Protein AF-A0A257ZIA5-F1 (afdb_monomer_lite)

Foldseek 3Di:
DDPVVVVVVVVVQVVVQVVPVPPPDGGDDDAQQRVLVVQCVPVVRVVVSVVCCVVPNRD

Secondary structure (DSSP, 8-state):
--HHHHHHHHHHHHHHHHHTBTBS-------HHHHHHHHTTSGGGHHHHHHHHHHHTT-

pLDDT: mean 86.15, std 9.84, range [62.38, 96.94]

Structure (mmCIF, N/CA/C/O backbone):
data_AF-A0A257ZIA5-F1
#
_entry.id   AF-A0A257ZIA5-F1
#
loop_
_atom_site.group_PDB
_atom_site.id
_atom_site.type_symbol
_atom_site.label_atom_id
_atom_site.label_alt_id
_atom_site.label_comp_id
_atom_site.label_asym_id
_atom_site.label_entity_id
_atom_site.label_seq_id
_atom_site.pdbx_PDB_ins_code
_atom_site.Cartn_x
_atom_site.Cartn_y
_atom_site.Cartn_z
_atom_site.occupancy
_atom_site.B_iso_or_equiv
_atom_site.auth_seq_id
_atom_site.auth_comp_id
_atom_site.auth_asym_id
_atom_site.auth_atom_id
_atom_site.pdbx_PDB_model_num
ATOM 1 N N . MET A 1 1 ? 14.337 -5.009 8.917 1.00 66.62 1 MET A N 1
ATOM 2 C CA . MET A 1 1 ? 12.901 -5.032 9.270 1.00 66.62 1 MET A CA 1
ATOM 3 C C . MET A 1 1 ? 12.768 -5.615 10.668 1.00 66.62 1 MET A C 1
ATOM 5 O O . MET A 1 1 ? 13.239 -6.726 10.868 1.00 66.62 1 MET A O 1
ATOM 9 N N . ASP A 1 2 ? 12.211 -4.875 11.631 1.00 87.19 2 ASP A N 1
ATOM 10 C CA . ASP A 1 2 ? 11.982 -5.367 13.001 1.00 87.19 2 ASP A CA 1
ATOM 11 C C . ASP A 1 2 ? 10.546 -5.922 13.135 1.00 87.19 2 ASP A C 1
ATOM 13 O O . ASP A 1 2 ? 9.586 -5.154 13.006 1.00 87.19 2 ASP A O 1
ATOM 17 N N . PRO A 1 3 ? 10.366 -7.229 13.415 1.00 86.56 3 PRO A N 1
ATOM 18 C CA . PRO A 1 3 ? 9.046 -7.833 13.590 1.00 86.56 3 PRO A CA 1
ATOM 19 C C . PRO A 1 3 ? 8.193 -7.175 14.684 1.00 86.56 3 PRO A C 1
ATOM 21 O O . PRO A 1 3 ? 6.969 -7.105 14.546 1.00 86.56 3 PRO A O 1
ATOM 24 N N . LYS A 1 4 ? 8.810 -6.664 15.759 1.00 90.75 4 LYS A N 1
ATOM 25 C CA . LYS A 1 4 ? 8.078 -6.011 16.856 1.00 90.75 4 LYS A CA 1
ATOM 26 C C . LYS A 1 4 ? 7.507 -4.669 16.416 1.00 90.75 4 LYS A C 1
ATOM 28 O O . LYS A 1 4 ? 6.336 -4.393 16.680 1.00 90.75 4 LYS A O 1
ATOM 33 N N . ALA A 1 5 ? 8.296 -3.873 15.696 1.00 87.06 5 ALA A N 1
ATOM 34 C CA . ALA A 1 5 ? 7.839 -2.613 15.117 1.00 87.06 5 ALA A CA 1
ATOM 35 C C . ALA A 1 5 ? 6.681 -2.827 14.124 1.00 87.06 5 ALA A C 1
ATOM 37 O O . ALA A 1 5 ? 5.675 -2.123 14.197 1.00 87.06 5 ALA A O 1
ATOM 38 N N . ILE A 1 6 ? 6.766 -3.854 13.267 1.00 85.81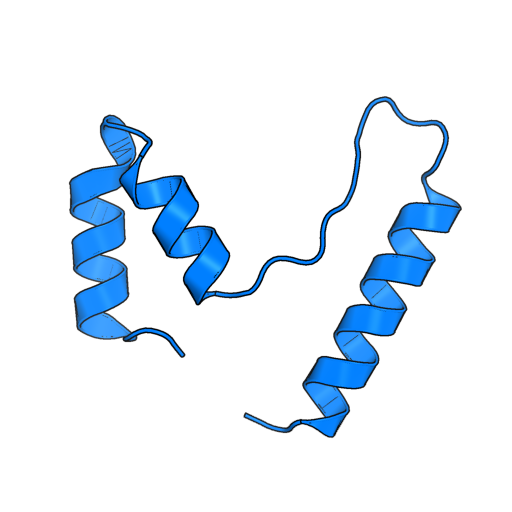 6 ILE A N 1
ATOM 39 C CA . ILE A 1 6 ? 5.693 -4.212 12.320 1.00 85.81 6 ILE A CA 1
ATOM 40 C C . ILE A 1 6 ? 4.410 -4.602 13.064 1.00 85.81 6 ILE A C 1
ATOM 42 O O . ILE A 1 6 ? 3.323 -4.136 12.720 1.00 85.81 6 ILE A O 1
ATOM 46 N N . SER A 1 7 ? 4.521 -5.440 14.098 1.00 88.62 7 SER A N 1
ATOM 47 C CA . SER A 1 7 ? 3.363 -5.853 14.896 1.00 88.62 7 SER A CA 1
ATOM 48 C C . SER A 1 7 ? 2.707 -4.669 15.602 1.00 88.62 7 SER A C 1
ATOM 50 O O . SER A 1 7 ? 1.480 -4.585 15.640 1.00 88.62 7 SER A O 1
ATOM 52 N N . ARG A 1 8 ? 3.505 -3.743 16.143 1.00 90.75 8 ARG A N 1
ATOM 53 C CA . ARG A 1 8 ? 2.996 -2.523 16.772 1.00 90.75 8 ARG A CA 1
ATOM 54 C C . ARG A 1 8 ? 2.242 -1.655 15.763 1.00 90.75 8 ARG A C 1
ATOM 56 O O . ARG A 1 8 ? 1.112 -1.262 16.039 1.00 90.75 8 ARG A O 1
ATOM 63 N N . HIS A 1 9 ? 2.823 -1.424 14.589 1.00 86.94 9 HIS A N 1
ATOM 64 C CA . HIS A 1 9 ? 2.203 -0.604 13.551 1.00 86.94 9 HIS A CA 1
ATOM 65 C C . HIS A 1 9 ? 0.854 -1.173 13.078 1.00 86.94 9 HIS A C 1
ATOM 67 O O . HIS A 1 9 ? -0.125 -0.442 12.939 1.00 86.94 9 HIS A O 1
ATOM 73 N N . ARG A 1 10 ? 0.752 -2.498 12.910 1.00 87.62 10 ARG A N 1
ATOM 74 C CA . ARG A 1 10 ? -0.522 -3.158 12.566 1.00 87.62 10 ARG A CA 1
ATOM 75 C C . ARG A 1 10 ? -1.609 -2.915 13.616 1.00 87.62 10 ARG A C 1
ATOM 77 O O . ARG A 1 10 ? -2.763 -2.680 13.259 1.00 87.62 10 ARG A O 1
ATOM 84 N N . THR A 1 11 ? -1.247 -2.936 14.899 1.00 90.31 11 THR A N 1
ATOM 85 C CA . THR A 1 11 ? -2.169 -2.617 15.998 1.00 90.31 11 THR A CA 1
ATOM 86 C C . THR A 1 11 ? -2.620 -1.157 15.957 1.00 90.31 11 THR A C 1
ATOM 88 O O . THR A 1 11 ? -3.802 -0.886 16.164 1.00 90.31 11 THR A O 1
ATOM 91 N N . GLU A 1 12 ? -1.712 -0.226 15.651 1.00 88.56 12 GLU A N 1
ATOM 92 C CA . GLU A 1 12 ? -2.023 1.203 15.501 1.00 88.56 1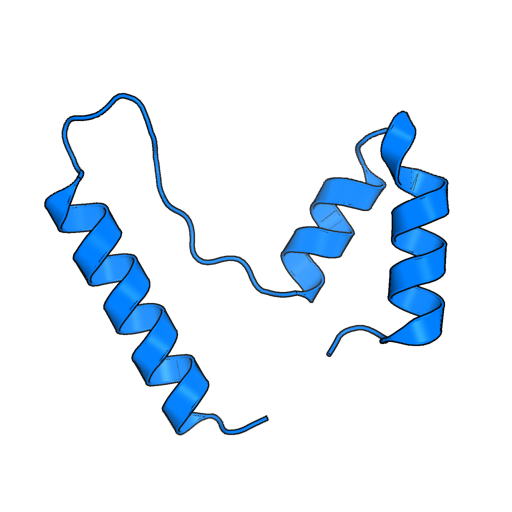2 GLU A CA 1
ATOM 93 C C . GLU A 1 12 ? -3.015 1.439 14.350 1.00 88.56 12 GLU A C 1
ATOM 95 O O . GLU A 1 12 ? -4.035 2.096 14.556 1.00 88.56 12 GLU A O 1
ATOM 100 N N . VAL A 1 13 ? -2.797 0.819 13.182 1.00 87.38 13 VAL A N 1
ATOM 101 C CA . VA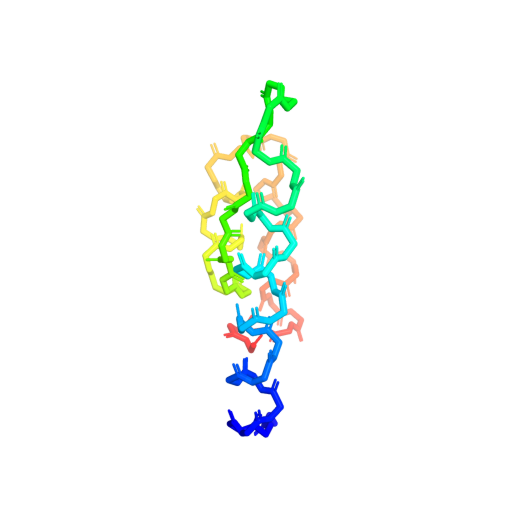L A 1 13 ? -3.726 0.885 12.035 1.00 87.38 13 VAL A CA 1
ATOM 102 C C . VAL A 1 13 ? -5.106 0.340 12.402 1.00 87.38 13 VAL A C 1
ATOM 104 O O . VAL A 1 13 ? -6.115 0.972 12.099 1.00 87.38 13 VAL A O 1
ATOM 107 N N . ALA A 1 14 ? -5.177 -0.797 13.100 1.00 86.25 14 ALA A N 1
ATOM 108 C CA . ALA A 1 14 ? -6.453 -1.361 13.543 1.00 86.25 14 ALA A CA 1
ATOM 109 C C . ALA A 1 14 ? -7.168 -0.464 14.570 1.00 86.25 14 ALA A C 1
ATOM 111 O O . ALA A 1 14 ? -8.396 -0.376 14.571 1.00 86.25 14 ALA A O 1
ATOM 112 N N . GLY A 1 15 ? -6.413 0.198 15.452 1.00 86.81 15 GLY A N 1
ATOM 113 C CA . GLY A 1 15 ? -6.940 1.189 16.389 1.00 86.81 15 GLY A CA 1
ATOM 114 C C . GLY A 1 15 ? -7.527 2.397 15.668 1.00 86.81 15 GLY A C 1
ATOM 115 O O . GLY A 1 15 ? -8.675 2.759 15.923 1.00 86.81 15 GLY A O 1
ATOM 116 N N . PHE A 1 16 ? -6.776 2.956 14.720 1.00 84.44 16 PHE A N 1
ATOM 117 C CA . PHE A 1 16 ? -7.211 4.082 13.903 1.00 84.44 16 PHE A CA 1
ATOM 118 C C . PHE A 1 16 ? -8.461 3.743 13.086 1.00 84.44 16 PHE A C 1
ATOM 120 O O . PHE A 1 16 ? -9.453 4.457 13.168 1.00 84.44 16 PHE A O 1
ATOM 127 N N . ALA A 1 17 ? -8.466 2.595 12.401 1.00 83.75 17 ALA A N 1
ATOM 128 C CA . ALA A 1 17 ? -9.604 2.114 11.618 1.00 83.75 17 ALA A CA 1
ATOM 129 C C . ALA A 1 17 ? -10.900 2.007 12.442 1.00 83.75 17 ALA A C 1
ATOM 131 O O . ALA A 1 17 ? -11.983 2.287 11.938 1.00 83.75 17 ALA A O 1
ATOM 132 N N . ARG A 1 18 ? -10.804 1.610 13.720 1.00 83.12 18 ARG A N 1
ATOM 133 C CA . ARG A 1 18 ? -11.959 1.592 14.632 1.00 83.12 18 ARG A CA 1
ATOM 134 C C . ARG A 1 18 ? -12.417 2.994 15.022 1.00 83.12 18 ARG A C 1
ATOM 136 O O . ARG A 1 18 ? -13.618 3.206 15.125 1.00 83.12 18 ARG A O 1
ATOM 143 N N . ALA A 1 19 ? -11.483 3.914 15.257 1.00 82.38 19 ALA A N 1
ATOM 144 C CA . ALA A 1 19 ? -11.789 5.283 15.670 1.00 82.38 19 ALA A CA 1
ATOM 145 C C . ALA A 1 19 ? -12.493 6.092 14.568 1.00 82.38 19 ALA A C 1
ATOM 147 O O . ALA A 1 19 ? -13.330 6.930 14.876 1.00 82.38 19 ALA A O 1
ATOM 148 N N . VAL A 1 20 ? -12.190 5.802 13.301 1.00 80.06 20 VAL A N 1
ATOM 149 C CA . VAL A 1 20 ? -12.778 6.470 12.123 1.00 80.06 20 VAL A CA 1
ATOM 150 C C . VAL A 1 20 ? -13.965 5.710 11.518 1.00 80.06 20 VAL A C 1
ATOM 152 O O . VAL A 1 20 ? -14.449 6.055 10.444 1.00 80.06 20 VAL A O 1
ATOM 155 N N . LYS A 1 21 ? -14.443 4.648 12.184 1.00 63.94 21 LYS A N 1
ATOM 156 C CA . LYS A 1 21 ? -15.557 3.822 11.703 1.00 63.94 21 LYS A CA 1
ATOM 157 C C . LYS A 1 21 ? -16.859 4.635 11.740 1.00 63.94 21 LYS A C 1
ATOM 159 O O . LYS A 1 21 ? -17.534 4.679 12.764 1.00 63.94 21 LYS A O 1
ATOM 164 N N . GLY A 1 22 ? -17.189 5.266 10.617 1.00 62.69 22 GLY A N 1
ATOM 165 C CA . GLY A 1 22 ? -18.315 6.192 10.457 1.00 62.69 22 GLY A CA 1
ATOM 166 C C . GLY A 1 22 ? -18.142 7.125 9.256 1.00 62.69 22 GLY A C 1
ATOM 167 O O . GLY A 1 22 ? -19.138 7.533 8.670 1.00 62.69 22 GLY A O 1
ATOM 168 N N . ASP A 1 23 ? -16.898 7.380 8.849 1.00 62.38 23 ASP A N 1
ATOM 169 C CA . ASP A 1 23 ? -16.584 7.975 7.551 1.00 62.38 23 ASP A CA 1
ATOM 170 C C . ASP A 1 23 ? -16.679 6.885 6.466 1.00 62.38 23 ASP A C 1
ATOM 172 O O . ASP A 1 23 ? -16.359 5.725 6.737 1.00 62.38 23 ASP A O 1
ATOM 176 N N . ASP A 1 24 ? -17.092 7.219 5.239 1.00 69.62 24 ASP A N 1
ATOM 177 C CA . ASP A 1 24 ? -17.276 6.298 4.089 1.00 69.62 24 ASP A CA 1
ATOM 178 C C . ASP A 1 24 ? -15.973 5.606 3.593 1.00 69.62 24 ASP A C 1
ATOM 180 O O . ASP A 1 24 ? -15.851 5.188 2.440 1.00 69.62 24 ASP A O 1
ATOM 184 N N . VAL A 1 25 ? -14.954 5.481 4.448 1.00 66.25 25 VAL A N 1
ATOM 185 C CA . VAL A 1 25 ? -13.617 4.983 4.129 1.00 66.25 25 VAL A CA 1
ATOM 186 C C . VAL A 1 25 ? -13.258 3.797 5.024 1.00 66.25 25 VAL A C 1
ATOM 188 O O . VAL A 1 25 ? -13.327 3.853 6.249 1.00 66.25 25 VAL A O 1
ATOM 191 N N . THR A 1 26 ? -12.814 2.704 4.401 1.00 71.06 26 THR A N 1
ATOM 192 C CA . THR A 1 26 ? -12.293 1.522 5.103 1.00 71.06 26 THR A CA 1
ATOM 193 C C . THR A 1 26 ? -10.768 1.524 5.084 1.00 71.06 26 THR A C 1
ATOM 195 O O . THR A 1 26 ? -10.155 1.626 4.023 1.00 71.06 26 THR A O 1
ATOM 198 N N . PHE A 1 27 ? -10.150 1.341 6.251 1.00 76.06 27 PHE A N 1
ATOM 199 C CA . PHE A 1 27 ? -8.702 1.184 6.378 1.00 76.06 27 PHE A CA 1
ATOM 200 C C . PHE A 1 27 ? -8.328 -0.299 6.410 1.00 76.06 27 PHE A C 1
ATOM 202 O O . PHE A 1 27 ? -8.836 -1.061 7.233 1.00 76.06 27 PHE A O 1
ATOM 209 N N . VAL A 1 28 ? -7.416 -0.701 5.524 1.00 76.00 28 VAL A N 1
ATOM 210 C CA . VAL A 1 28 ? -6.912 -2.076 5.418 1.00 76.00 28 VAL A CA 1
ATOM 211 C C . VAL A 1 28 ? -5.403 -2.063 5.630 1.00 76.00 28 VAL A C 1
ATOM 213 O O . VAL A 1 28 ? -4.694 -1.251 5.039 1.00 76.00 28 VAL A O 1
ATOM 216 N N . ALA A 1 29 ? -4.902 -2.967 6.471 1.00 79.31 29 ALA A N 1
ATOM 217 C CA . ALA A 1 29 ? -3.466 -3.153 6.631 1.00 79.31 29 ALA A CA 1
ATOM 218 C C . ALA A 1 29 ? -2.893 -3.802 5.360 1.00 79.31 29 ALA A C 1
ATOM 220 O O . ALA A 1 29 ? -3.167 -4.970 5.090 1.00 79.31 29 ALA A O 1
ATOM 221 N N . LEU A 1 30 ? -2.104 -3.049 4.592 1.00 85.62 30 LEU A N 1
ATOM 222 C CA . LEU A 1 30 ? -1.418 -3.529 3.392 1.00 85.62 30 LEU A CA 1
ATOM 223 C C . LEU A 1 30 ? 0.070 -3.715 3.664 1.00 85.62 30 LEU A C 1
ATOM 225 O O . LEU A 1 30 ? 0.706 -2.869 4.294 1.00 85.62 30 LEU A O 1
ATOM 229 N N . THR A 1 31 ? 0.636 -4.817 3.175 1.00 87.38 31 THR A N 1
ATOM 230 C CA . THR A 1 31 ? 2.091 -4.951 3.083 1.00 87.38 31 THR A CA 1
ATOM 231 C C . THR A 1 31 ? 2.617 -4.249 1.833 1.00 87.38 31 THR A C 1
ATOM 233 O O . THR A 1 31 ? 1.867 -3.947 0.903 1.00 87.38 31 THR A O 1
ATOM 236 N N . TRP A 1 32 ? 3.929 -4.021 1.784 1.00 89.56 32 TRP A N 1
ATOM 237 C CA . TRP A 1 32 ? 4.587 -3.508 0.585 1.00 89.56 32 TRP A CA 1
ATOM 238 C C . TRP A 1 32 ? 4.353 -4.404 -0.639 1.00 89.56 32 TRP A C 1
ATOM 240 O O . TRP A 1 32 ? 4.024 -3.923 -1.723 1.00 89.56 32 TRP A O 1
ATOM 250 N N . ALA A 1 33 ? 4.436 -5.723 -0.452 1.00 90.94 33 ALA A N 1
ATOM 251 C CA . ALA A 1 33 ? 4.152 -6.688 -1.506 1.00 90.94 33 ALA A CA 1
ATOM 252 C C . ALA A 1 33 ? 2.700 -6.587 -2.006 1.00 90.94 33 ALA A C 1
ATOM 254 O O . ALA A 1 33 ? 2.479 -6.603 -3.219 1.00 90.94 33 ALA A O 1
ATOM 255 N N . ASP A 1 34 ? 1.731 -6.428 -1.096 1.00 92.12 34 ASP A N 1
ATOM 256 C CA . ASP A 1 34 ? 0.317 -6.254 -1.458 1.00 92.12 34 ASP A CA 1
ATOM 257 C C . ASP A 1 34 ? 0.100 -4.967 -2.256 1.00 92.12 34 ASP A C 1
ATOM 259 O O . ASP A 1 34 ? -0.586 -4.986 -3.277 1.00 92.12 34 ASP A O 1
ATOM 263 N N . LEU A 1 35 ? 0.725 -3.863 -1.832 1.00 92.06 35 LEU A N 1
ATOM 264 C CA . LEU A 1 35 ? 0.646 -2.578 -2.526 1.00 92.06 35 LEU A CA 1
ATOM 265 C C . LEU A 1 35 ? 1.159 -2.695 -3.965 1.00 92.06 35 LEU A C 1
ATOM 267 O O . LEU A 1 35 ? 0.456 -2.329 -4.908 1.00 92.06 35 LEU A O 1
ATOM 271 N N . LEU A 1 36 ? 2.350 -3.272 -4.149 1.00 94.44 36 LEU A N 1
ATOM 272 C CA . LEU A 1 36 ? 2.911 -3.485 -5.483 1.00 94.44 36 LEU A CA 1
ATOM 273 C C . LEU A 1 36 ? 2.048 -4.441 -6.322 1.00 94.44 36 LEU A C 1
ATOM 275 O O . LEU A 1 36 ? 1.938 -4.261 -7.531 1.00 94.44 36 LEU A O 1
ATOM 279 N N . ALA A 1 37 ? 1.431 -5.456 -5.714 1.00 93.44 37 ALA A N 1
ATOM 280 C CA . ALA A 1 37 ? 0.536 -6.375 -6.419 1.00 93.44 37 ALA A CA 1
ATOM 281 C C . ALA A 1 37 ? -0.787 -5.716 -6.848 1.00 93.44 37 ALA A C 1
ATOM 283 O O . ALA A 1 37 ? -1.373 -6.117 -7.854 1.00 93.44 37 ALA A O 1
ATOM 284 N N . GLN A 1 38 ? -1.268 -4.722 -6.100 1.00 93.94 38 GLN A N 1
ATOM 285 C CA . GLN A 1 38 ? -2.432 -3.928 -6.487 1.00 93.94 38 GLN A CA 1
ATOM 286 C C . GLN A 1 38 ? -2.080 -2.948 -7.603 1.00 93.94 38 GLN A C 1
ATOM 288 O O . GLN A 1 38 ? -2.779 -2.893 -8.613 1.00 93.94 38 GLN A O 1
ATOM 293 N N . TRP A 1 39 ? -0.973 -2.216 -7.464 1.00 95.06 39 TRP A N 1
ATOM 294 C CA . TRP A 1 39 ? -0.558 -1.225 -8.457 1.00 95.06 39 TRP A CA 1
ATOM 295 C C . TRP A 1 39 ? -0.219 -1.845 -9.809 1.00 95.06 39 TRP A C 1
ATOM 297 O O . TRP A 1 39 ? -0.531 -1.253 -10.840 1.00 95.06 39 TRP A O 1
ATOM 307 N N . SER A 1 40 ? 0.320 -3.067 -9.835 1.00 94.62 40 SER A N 1
ATOM 308 C CA . SER A 1 40 ? 0.589 -3.768 -11.094 1.00 94.62 40 SER A CA 1
ATOM 309 C C . SER A 1 40 ? -0.672 -4.109 -11.897 1.00 94.62 40 SER A C 1
ATOM 311 O O . SER A 1 40 ? -0.561 -4.435 -13.076 1.00 94.62 40 SER A O 1
ATOM 313 N N . ARG A 1 41 ? -1.866 -4.039 -11.294 1.00 96.44 41 ARG A N 1
ATOM 314 C CA . ARG A 1 41 ? -3.155 -4.248 -11.979 1.00 96.44 41 ARG A CA 1
ATOM 315 C C . ARG A 1 41 ? -3.746 -2.954 -12.540 1.00 96.44 41 ARG A C 1
ATOM 317 O O . ARG A 1 41 ? -4.698 -3.004 -13.314 1.00 96.44 41 ARG A O 1
ATOM 324 N N . THR A 1 42 ? -3.182 -1.806 -12.180 1.00 96.75 42 THR A N 1
ATOM 325 C CA . THR A 1 42 ? -3.624 -0.489 -12.639 1.00 96.75 42 THR A CA 1
ATOM 326 C C . THR A 1 42 ? -2.773 -0.078 -13.833 1.00 96.75 42 THR A C 1
ATOM 328 O O . THR A 1 42 ? -1.599 0.243 -13.668 1.00 96.75 42 THR A O 1
ATOM 331 N N . ALA A 1 43 ? -3.348 -0.083 -15.042 1.00 95.81 43 ALA A N 1
ATOM 332 C CA . ALA A 1 43 ? -2.593 0.072 -16.294 1.00 95.81 43 ALA A CA 1
ATOM 333 C C . ALA A 1 43 ? -1.613 1.272 -16.317 1.00 95.81 43 ALA A C 1
ATOM 335 O O . ALA A 1 43 ? -0.450 1.063 -16.670 1.00 95.81 43 ALA A O 1
ATOM 336 N N . PRO A 1 44 ? -1.987 2.487 -15.859 1.00 96.94 44 PRO A N 1
ATOM 337 C CA . PRO A 1 44 ? -1.050 3.615 -15.783 1.00 96.94 44 PRO A CA 1
ATOM 338 C C . PRO A 1 44 ? 0.155 3.411 -14.848 1.00 96.94 44 PRO A C 1
ATOM 340 O O . PRO A 1 44 ? 1.168 4.088 -14.995 1.00 96.94 44 PRO A O 1
ATOM 343 N N . LEU A 1 45 ? 0.062 2.500 -13.877 1.00 95.81 45 LEU A N 1
ATOM 344 C CA . LEU A 1 45 ? 1.071 2.295 -12.834 1.00 95.81 45 LEU A CA 1
ATOM 345 C C . LEU A 1 45 ? 2.007 1.1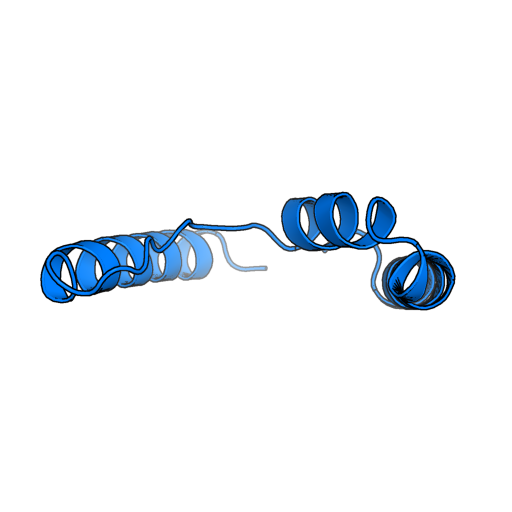16 -13.111 1.00 95.81 45 LEU A C 1
ATOM 347 O O . LEU A 1 45 ? 2.966 0.926 -12.363 1.00 95.81 45 LEU A O 1
ATOM 351 N N . VAL A 1 46 ? 1.778 0.326 -14.163 1.00 96.31 46 VAL A N 1
ATOM 352 C CA . VAL A 1 46 ? 2.525 -0.921 -14.415 1.00 96.31 46 VAL A CA 1
ATOM 353 C C . VAL A 1 46 ? 4.033 -0.676 -14.510 1.00 96.31 46 VAL A C 1
ATOM 355 O O . VAL A 1 46 ? 4.805 -1.311 -13.790 1.00 96.31 46 VAL A O 1
ATOM 358 N N . ALA A 1 47 ? 4.460 0.278 -15.345 1.00 95.44 47 ALA A N 1
ATOM 359 C CA . ALA A 1 47 ? 5.879 0.587 -15.540 1.00 95.44 47 ALA A CA 1
ATOM 360 C C . ALA A 1 47 ? 6.535 1.114 -14.254 1.00 95.44 47 ALA A C 1
ATOM 362 O O . ALA A 1 47 ? 7.641 0.706 -13.899 1.00 95.44 47 ALA A O 1
ATOM 363 N N . HIS A 1 48 ? 5.824 1.970 -13.518 1.00 95.06 48 HIS A N 1
ATOM 364 C CA . HIS A 1 48 ? 6.300 2.497 -12.243 1.00 95.06 48 HIS A CA 1
ATOM 365 C C . HIS A 1 48 ? 6.446 1.390 -11.192 1.00 95.06 48 HIS A C 1
ATOM 367 O O . HIS A 1 48 ? 7.482 1.280 -10.545 1.00 95.06 48 HIS A O 1
ATOM 373 N N . THR A 1 49 ? 5.450 0.512 -11.081 1.00 96.50 49 THR A N 1
ATOM 374 C CA . THR A 1 49 ? 5.466 -0.629 -10.155 1.00 96.50 49 THR A CA 1
ATOM 375 C C . THR A 1 49 ? 6.629 -1.574 -10.451 1.00 96.50 49 THR A C 1
ATOM 377 O O . T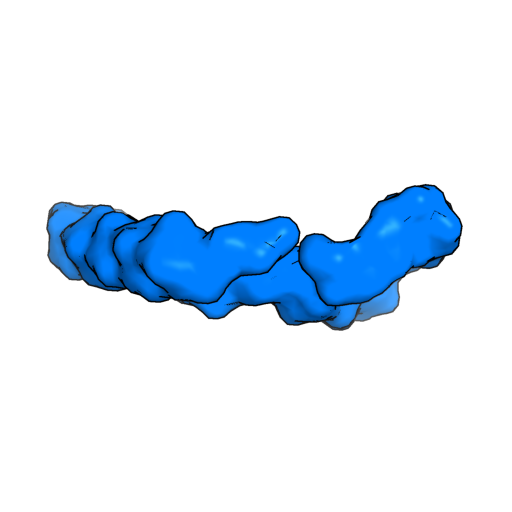HR A 1 49 ? 7.290 -2.046 -9.526 1.00 96.50 49 THR A O 1
ATOM 380 N N . ALA A 1 50 ? 6.916 -1.829 -11.733 1.00 94.56 50 ALA A N 1
ATOM 381 C CA . ALA A 1 50 ? 8.059 -2.636 -12.147 1.00 94.56 50 ALA A CA 1
ATOM 382 C C . ALA A 1 50 ? 9.395 -1.976 -11.766 1.00 94.56 50 ALA A C 1
ATOM 384 O O . ALA A 1 50 ? 10.267 -2.650 -11.218 1.00 94.56 50 ALA A O 1
ATOM 385 N N . ALA A 1 51 ? 9.535 -0.665 -11.988 1.00 95.69 51 ALA A N 1
ATOM 386 C CA . ALA A 1 51 ? 10.726 0.084 -11.594 1.00 95.69 51 ALA A CA 1
ATOM 387 C C . ALA A 1 51 ? 10.931 0.045 -10.073 1.00 95.69 51 ALA A C 1
ATOM 389 O O . ALA A 1 51 ? 11.986 -0.364 -9.600 1.00 95.69 51 ALA A O 1
ATOM 390 N N . VAL A 1 52 ? 9.900 0.372 -9.296 1.00 94.62 52 VAL A N 1
ATOM 391 C CA . VAL A 1 52 ? 9.950 0.353 -7.828 1.00 94.62 52 VAL A CA 1
ATOM 392 C C . VAL A 1 52 ? 10.312 -1.041 -7.301 1.00 94.62 52 VAL A C 1
ATOM 394 O O . VAL A 1 52 ? 11.196 -1.165 -6.453 1.00 94.62 52 VAL A O 1
ATOM 397 N N . ARG A 1 53 ? 9.712 -2.106 -7.849 1.00 94.19 53 ARG A N 1
ATOM 398 C CA . ARG A 1 53 ? 10.068 -3.490 -7.497 1.00 94.19 53 ARG A CA 1
ATOM 399 C C . ARG A 1 53 ? 11.518 -3.829 -7.854 1.00 94.19 53 ARG A C 1
ATOM 401 O O . ARG A 1 53 ? 12.159 -4.549 -7.098 1.00 94.19 53 ARG A O 1
ATOM 408 N N . GLY A 1 54 ? 12.038 -3.336 -8.977 1.00 92.75 54 GLY A N 1
ATOM 409 C CA . GLY A 1 54 ? 13.429 -3.561 -9.377 1.00 92.75 54 GLY A CA 1
ATOM 410 C C . GLY A 1 54 ? 14.440 -2.900 -8.438 1.00 92.75 54 GLY A C 1
ATOM 411 O O . GLY A 1 54 ? 15.484 -3.481 -8.163 1.00 92.75 54 GLY A O 1
ATOM 412 N N . TRP A 1 55 ? 14.115 -1.716 -7.913 1.00 92.31 55 TRP A N 1
ATOM 413 C CA . TRP A 1 55 ? 14.997 -0.958 -7.019 1.00 92.31 55 TRP A CA 1
ATOM 414 C C . TRP A 1 55 ? 14.937 -1.445 -5.569 1.00 92.31 55 TRP A C 1
ATOM 416 O O . TRP A 1 55 ? 15.965 -1.500 -4.898 1.00 92.31 55 TRP A O 1
ATOM 426 N N . PHE A 1 56 ? 13.744 -1.798 -5.084 1.00 88.50 56 PHE A N 1
ATOM 427 C CA . PHE A 1 56 ? 13.506 -2.072 -3.662 1.00 88.50 56 PHE A CA 1
ATOM 428 C C . PHE A 1 56 ? 13.087 -3.516 -3.359 1.00 88.50 56 PHE A C 1
ATOM 430 O O . PHE A 1 56 ? 12.937 -3.879 -2.197 1.00 88.50 56 PHE A O 1
ATOM 437 N N . GLY A 1 57 ? 12.892 -4.369 -4.365 1.00 81.12 57 GLY A N 1
ATOM 438 C CA . GLY A 1 57 ? 12.405 -5.732 -4.157 1.00 81.12 57 GLY A CA 1
ATOM 439 C C . GLY A 1 57 ? 11.013 -5.783 -3.508 1.00 81.12 57 GLY A C 1
ATOM 440 O O . GLY A 1 57 ? 10.216 -4.848 -3.604 1.00 81.12 57 GLY A O 1
ATOM 441 N N . GLY A 1 58 ? 10.705 -6.911 -2.860 1.00 72.00 58 GLY A N 1
ATOM 442 C CA . GLY A 1 58 ? 9.460 -7.134 -2.110 1.00 72.00 58 GLY A CA 1
ATOM 443 C C . GLY A 1 58 ? 9.558 -6.807 -0.616 1.00 72.00 58 GLY A C 1
ATOM 444 O O . GLY A 1 58 ? 8.891 -7.477 0.166 1.00 72.00 58 GLY A O 1
ATOM 445 N N . LEU A 1 59 ? 10.420 -5.855 -0.237 1.00 64.38 59 LEU A N 1
ATOM 446 C CA . LEU A 1 59 ? 10.821 -5.578 1.149 1.00 64.38 59 LEU A CA 1
ATOM 447 C C . LEU A 1 59 ? 9.720 -4.994 2.04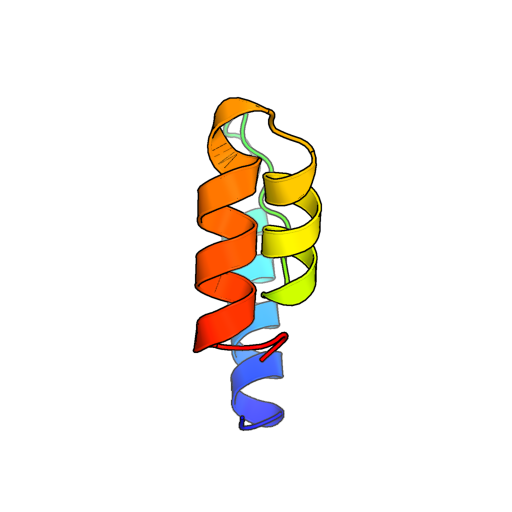1 1.00 64.38 59 LEU A C 1
ATOM 449 O O . LEU A 1 59 ? 9.157 -3.938 1.697 1.00 64.38 59 LEU A O 1
#

Sequence (59 aa):
MDPKAISRHRTEVAGFARAVKGDDVTFVALTWADLLAQWSRTAPLVAHTAAVRGWFGGL

Radius of gyration: 14.33 Å; chains: 1; bounding box: 33×16×33 Å